Protein AF-A0A2E9XDV4-F1 (afdb_monomer)

Radius of gyration: 20.97 Å; Cα contacts (8 Å, |Δi|>4): 24; chains: 1; bounding box: 51×29×54 Å

Solvent-accessible surface area (backbone atoms only — not comparable to full-atom values): 5148 Å² total; per-residue (Å²): 132,56,69,69,61,55,52,54,50,51,50,64,63,45,48,61,53,53,52,44,51,52,52,52,51,49,60,69,70,50,58,69,68,60,32,61,74,69,75,46,63,63,67,58,56,50,48,51,51,52,49,53,53,52,54,49,53,52,52,49,51,52,50,51,50,40,51,67,46,60,50,44,52,53,59,37,49,76,69,72,57,60,86,77,80,81,67,136

Structure (mmCIF, N/CA/C/O backbone):
data_AF-A0A2E9XDV4-F1
#
_entry.id   AF-A0A2E9XDV4-F1
#
loop_
_atom_site.group_PDB
_atom_site.id
_atom_site.type_symbol
_atom_site.label_atom_id
_atom_site.label_alt_id
_atom_site.label_comp_id
_atom_site.label_asym_id
_atom_site.label_entity_id
_atom_site.label_seq_id
_atom_site.pdbx_PDB_ins_code
_atom_site.Cartn_x
_atom_site.Cartn_y
_atom_site.Cartn_z
_atom_site.occupancy
_atom_site.B_iso_or_equiv
_atom_site.auth_seq_id
_atom_site.auth_comp_id
_atom_site.auth_asym_id
_atom_site.auth_atom_id
_atom_site.pdbx_PDB_model_num
ATOM 1 N N . MET A 1 1 ? 7.848 6.721 -21.385 1.00 58.53 1 MET A N 1
ATOM 2 C CA . MET A 1 1 ? 6.792 6.703 -20.351 1.00 58.53 1 MET A CA 1
ATOM 3 C C . MET A 1 1 ? 6.323 8.134 -20.253 1.00 58.53 1 MET A C 1
ATOM 5 O O . MET A 1 1 ? 7.107 8.971 -19.829 1.00 58.53 1 MET A O 1
ATOM 9 N N . ASN A 1 2 ? 5.138 8.443 -20.774 1.00 77.19 2 ASN A N 1
ATOM 10 C CA . ASN A 1 2 ? 4.632 9.815 -20.745 1.00 77.19 2 ASN A CA 1
ATOM 11 C C . ASN A 1 2 ? 4.305 10.171 -19.291 1.00 77.19 2 ASN A C 1
ATOM 13 O O . ASN A 1 2 ? 3.818 9.308 -18.560 1.00 77.19 2 ASN A O 1
ATOM 17 N N . VAL A 1 3 ? 4.562 11.407 -18.862 1.00 78.50 3 VAL A N 1
ATOM 18 C CA . VAL A 1 3 ? 4.356 11.846 -17.465 1.00 78.50 3 VAL A CA 1
ATOM 19 C C . VAL A 1 3 ? 2.936 11.518 -16.981 1.00 78.50 3 VAL A C 1
ATOM 21 O O . VAL A 1 3 ? 2.768 10.989 -15.890 1.00 78.50 3 VAL A O 1
ATOM 24 N N . LEU A 1 4 ? 1.938 11.672 -17.857 1.00 81.06 4 LEU A N 1
ATOM 25 C CA . LEU A 1 4 ? 0.547 11.242 -17.652 1.00 81.06 4 LEU A CA 1
ATOM 26 C C . LEU A 1 4 ? 0.398 9.777 -17.207 1.00 81.06 4 LEU A C 1
ATOM 28 O O . LEU A 1 4 ? -0.330 9.493 -16.262 1.00 81.06 4 LEU A O 1
ATOM 32 N N . SER A 1 5 ? 1.115 8.848 -17.847 1.00 74.19 5 SER A N 1
ATOM 33 C CA . SER A 1 5 ? 1.069 7.421 -17.489 1.00 74.19 5 SER A CA 1
ATOM 34 C C . SER A 1 5 ? 1.709 7.138 -16.128 1.00 74.19 5 SER A C 1
ATOM 36 O O . SER A 1 5 ? 1.228 6.281 -15.393 1.00 74.19 5 SER A O 1
ATOM 38 N N . ALA A 1 6 ? 2.757 7.884 -15.764 1.00 76.81 6 ALA A N 1
ATOM 39 C CA . ALA A 1 6 ? 3.383 7.760 -14.451 1.00 76.81 6 ALA A CA 1
ATOM 40 C C . ALA A 1 6 ? 2.472 8.319 -13.348 1.00 76.81 6 ALA A C 1
ATOM 42 O O . ALA A 1 6 ? 2.314 7.686 -12.310 1.00 76.81 6 ALA A O 1
ATOM 43 N N . VAL A 1 7 ? 1.825 9.462 -13.592 1.00 8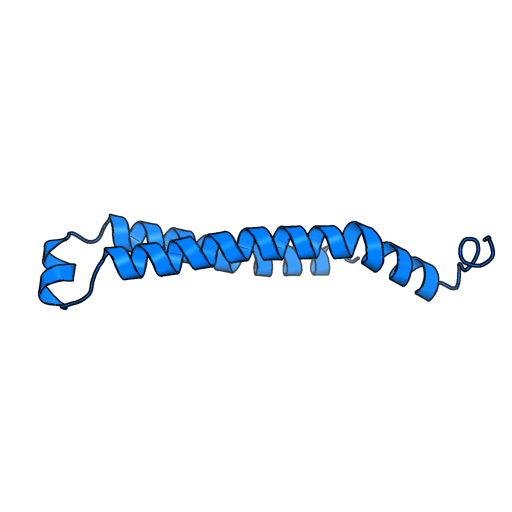4.56 7 VAL A N 1
ATOM 44 C CA . VAL A 1 7 ? 0.864 10.062 -12.656 1.00 84.56 7 VAL A CA 1
ATOM 45 C C . VAL A 1 7 ? -0.338 9.140 -12.442 1.00 84.56 7 VAL A C 1
ATOM 47 O O . VAL A 1 7 ? -0.688 8.865 -11.299 1.00 84.56 7 VAL A O 1
ATOM 50 N N . ALA A 1 8 ? -0.925 8.598 -13.514 1.00 84.81 8 ALA A N 1
ATOM 51 C CA . ALA A 1 8 ? -2.043 7.660 -13.412 1.00 84.81 8 ALA A CA 1
ATOM 52 C C . ALA A 1 8 ? -1.673 6.407 -12.600 1.00 84.81 8 ALA A C 1
ATOM 54 O O . ALA A 1 8 ? -2.440 5.980 -11.741 1.00 84.81 8 ALA A O 1
ATOM 55 N N . PHE A 1 9 ? -0.473 5.861 -12.815 1.00 80.00 9 PHE A N 1
ATOM 56 C CA . PHE A 1 9 ? 0.031 4.730 -12.041 1.00 80.00 9 PHE A CA 1
ATOM 57 C C . PHE A 1 9 ? 0.135 5.060 -10.546 1.00 80.00 9 PHE A C 1
ATOM 59 O O . PHE A 1 9 ? -0.381 4.314 -9.718 1.00 80.00 9 PHE A O 1
ATOM 66 N N . TRP A 1 10 ? 0.729 6.203 -10.190 1.00 80.00 10 TRP A N 1
ATOM 67 C CA . TRP A 1 10 ? 0.850 6.609 -8.788 1.00 80.00 10 TRP A CA 1
ATOM 68 C C . TRP A 1 10 ? -0.499 6.874 -8.123 1.00 80.00 10 TRP A C 1
ATOM 70 O O . TRP A 1 10 ? -0.668 6.508 -6.966 1.00 80.00 10 TRP A O 1
ATOM 80 N N . ILE A 1 11 ? -1.476 7.436 -8.838 1.00 86.06 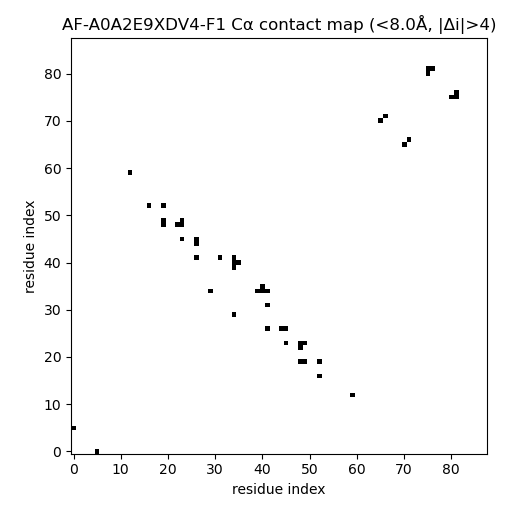11 ILE A N 1
ATOM 81 C CA . ILE A 1 11 ? -2.839 7.611 -8.311 1.00 86.06 11 ILE A CA 1
ATOM 82 C C . ILE A 1 11 ? -3.460 6.252 -7.970 1.00 86.06 11 ILE A C 1
ATOM 84 O O . ILE A 1 11 ? -4.007 6.086 -6.881 1.00 86.06 11 ILE A O 1
ATOM 88 N N . VAL A 1 12 ? -3.340 5.269 -8.866 1.00 84.00 12 VAL A N 1
ATOM 89 C CA . VAL A 1 12 ? -3.878 3.917 -8.647 1.00 84.00 12 VAL A CA 1
ATOM 90 C C . VAL A 1 12 ? -3.175 3.208 -7.491 1.00 84.00 12 VAL A C 1
ATOM 92 O O . VAL A 1 12 ? -3.834 2.508 -6.731 1.00 84.00 12 VAL A O 1
ATOM 95 N N . VAL A 1 13 ? -1.868 3.414 -7.321 1.00 80.38 13 VAL A N 1
ATOM 96 C CA . VAL A 1 13 ? -1.095 2.830 -6.213 1.00 80.38 13 VAL A CA 1
ATOM 97 C C . VAL A 1 13 ? -1.423 3.503 -4.874 1.00 80.38 13 VAL A C 1
ATOM 99 O O . VAL A 1 13 ? -1.553 2.829 -3.855 1.00 80.38 13 VAL A O 1
ATOM 102 N N . LEU A 1 14 ? -1.580 4.828 -4.852 1.00 83.06 14 LEU A N 1
ATOM 103 C CA . LEU A 1 14 ? -1.815 5.590 -3.621 1.00 83.06 14 LEU A CA 1
ATOM 104 C C . LEU A 1 14 ? -3.275 5.551 -3.156 1.00 83.06 14 LEU A C 1
ATOM 106 O O . LEU A 1 14 ? -3.536 5.638 -1.957 1.00 83.06 14 LEU A O 1
ATOM 110 N N . SER A 1 15 ? -4.231 5.410 -4.076 1.00 85.50 15 SER A N 1
ATOM 111 C CA . SER A 1 15 ? -5.663 5.392 -3.762 1.00 85.50 15 SER A CA 1
ATOM 112 C C . SER A 1 15 ? -6.048 4.335 -2.710 1.00 85.50 15 SER A C 1
ATOM 114 O O . SER A 1 15 ? -6.586 4.716 -1.668 1.00 85.50 15 SER A O 1
ATOM 116 N N . PRO A 1 16 ? -5.735 3.038 -2.882 1.00 80.12 16 PRO A N 1
ATOM 117 C CA . PRO A 1 16 ? -6.073 2.021 -1.887 1.00 80.12 16 PRO A CA 1
ATOM 118 C C . PRO A 1 16 ? -5.321 2.208 -0.566 1.00 80.12 16 PRO A C 1
ATOM 120 O O . PRO A 1 16 ? -5.849 1.846 0.482 1.00 80.12 16 PRO A O 1
ATOM 123 N N . PHE A 1 17 ? -4.135 2.826 -0.577 1.00 81.81 17 PHE A N 1
ATOM 124 C CA . PHE A 1 17 ? -3.432 3.183 0.656 1.00 81.81 17 PHE A CA 1
ATOM 125 C C . PHE A 1 17 ? -4.194 4.254 1.451 1.00 81.81 17 PHE A C 1
ATOM 127 O O . PHE A 1 17 ? -4.390 4.109 2.657 1.00 81.81 17 PHE A O 1
ATOM 134 N N . ALA A 1 18 ? -4.696 5.291 0.772 1.00 85.12 18 ALA A N 1
ATOM 135 C CA . ALA A 1 18 ? -5.518 6.327 1.393 1.00 85.12 18 ALA A CA 1
ATOM 136 C C . ALA A 1 18 ? -6.837 5.762 1.949 1.00 85.12 18 ALA A C 1
ATOM 138 O O . ALA A 1 18 ? -7.223 6.100 3.069 1.00 85.12 18 ALA A O 1
ATOM 139 N N . PHE A 1 19 ? -7.494 4.859 1.211 1.00 86.94 19 PHE A N 1
ATOM 140 C CA . PHE A 1 19 ? -8.710 4.186 1.680 1.00 86.94 19 PHE A CA 1
ATOM 141 C C . PHE A 1 19 ? -8.453 3.287 2.894 1.00 86.94 19 PHE A C 1
ATOM 143 O O . PHE A 1 19 ? -9.223 3.340 3.852 1.00 86.94 19 PHE A O 1
ATOM 150 N N . ASN A 1 20 ? -7.362 2.514 2.902 1.00 86.06 20 ASN A N 1
ATOM 151 C CA . ASN A 1 20 ? -6.991 1.699 4.061 1.00 86.06 20 ASN A CA 1
ATOM 152 C C . ASN A 1 20 ? -6.708 2.559 5.296 1.00 86.06 20 ASN A C 1
ATOM 154 O O . ASN A 1 20 ? -7.179 2.235 6.384 1.00 86.06 20 ASN A O 1
ATOM 158 N N . LEU A 1 21 ? -5.992 3.677 5.137 1.00 84.50 21 LEU A N 1
ATOM 159 C CA . LEU A 1 21 ? -5.722 4.595 6.243 1.00 84.50 21 LEU A CA 1
ATOM 160 C C . LEU A 1 21 ? -7.013 5.217 6.789 1.00 84.50 21 LEU A C 1
ATOM 162 O O . LEU A 1 21 ? -7.201 5.271 8.003 1.00 84.50 21 LEU A O 1
ATOM 166 N N . ALA A 1 22 ? -7.915 5.652 5.905 1.00 87.06 22 ALA A N 1
ATOM 167 C CA . ALA A 1 22 ? -9.213 6.189 6.297 1.00 87.06 22 ALA A CA 1
ATOM 168 C C . ALA A 1 22 ? -10.046 5.147 7.061 1.00 87.06 22 ALA A C 1
ATOM 170 O O . ALA A 1 22 ? -10.564 5.453 8.131 1.00 87.06 22 ALA A O 1
ATOM 171 N N . ALA A 1 23 ? -10.106 3.906 6.568 1.00 85.50 23 ALA A N 1
ATOM 172 C CA . ALA A 1 23 ? -10.816 2.813 7.229 1.00 85.50 23 ALA A CA 1
ATOM 173 C C . ALA A 1 23 ? -10.192 2.450 8.588 1.00 85.50 23 ALA A C 1
ATOM 175 O O . ALA A 1 23 ? -10.899 2.212 9.564 1.00 85.50 23 ALA A O 1
ATOM 176 N N . PHE A 1 24 ? -8.863 2.463 8.697 1.00 84.38 24 PHE A N 1
ATOM 177 C CA . PHE A 1 24 ? -8.175 2.216 9.963 1.00 84.38 24 PHE A CA 1
ATOM 178 C C . PHE A 1 24 ? -8.458 3.323 10.993 1.00 84.38 24 PHE A C 1
ATOM 180 O O . PHE A 1 24 ? -8.726 3.054 12.169 1.00 84.38 24 PHE A O 1
ATOM 187 N N . LEU A 1 25 ? -8.457 4.583 10.552 1.00 85.00 25 LEU A N 1
ATOM 188 C CA . LEU A 1 25 ? -8.833 5.726 11.383 1.00 85.00 25 LEU A CA 1
ATOM 189 C C . LEU A 1 25 ? -10.300 5.654 11.819 1.00 85.00 25 LEU A C 1
ATOM 191 O O . LEU A 1 25 ? -10.611 5.957 12.968 1.00 85.00 25 LEU A O 1
ATOM 195 N N . ASP A 1 26 ? -11.192 5.207 10.942 1.00 86.44 26 ASP A N 1
ATOM 196 C CA . ASP A 1 26 ? -12.604 5.019 11.266 1.00 86.44 26 ASP A CA 1
ATOM 197 C C . ASP A 1 26 ? -12.798 3.958 12.365 1.00 86.44 26 ASP A C 1
ATOM 199 O O . ASP A 1 26 ? -13.456 4.196 13.382 1.00 86.44 26 ASP A O 1
ATOM 203 N N . ILE A 1 27 ? -12.104 2.822 12.262 1.00 82.94 27 ILE A N 1
ATOM 204 C CA . ILE A 1 27 ? -12.177 1.741 13.259 1.00 82.94 27 ILE A CA 1
ATOM 205 C C . ILE A 1 27 ? -11.551 2.143 14.601 1.00 82.94 27 ILE A C 1
ATOM 207 O O . ILE A 1 27 ? -12.008 1.715 15.670 1.00 82.94 27 ILE A O 1
ATOM 211 N N . THR A 1 28 ? -10.497 2.961 14.581 1.00 81.56 28 THR A N 1
ATOM 212 C CA . THR A 1 28 ? -9.871 3.474 15.811 1.00 81.56 28 THR A CA 1
ATOM 213 C C . THR A 1 28 ? -10.739 4.521 16.503 1.00 81.56 28 THR A C 1
ATOM 215 O O . THR A 1 28 ? -10.835 4.488 17.730 1.00 81.56 28 THR A O 1
ATOM 218 N N . ARG A 1 29 ? -11.420 5.383 15.738 1.00 85.44 29 ARG A N 1
ATOM 219 C CA . ARG A 1 29 ? -12.364 6.389 16.251 1.00 85.44 29 ARG A CA 1
ATOM 220 C C . ARG A 1 29 ? -13.671 5.790 16.756 1.00 85.44 29 ARG A C 1
ATOM 222 O O 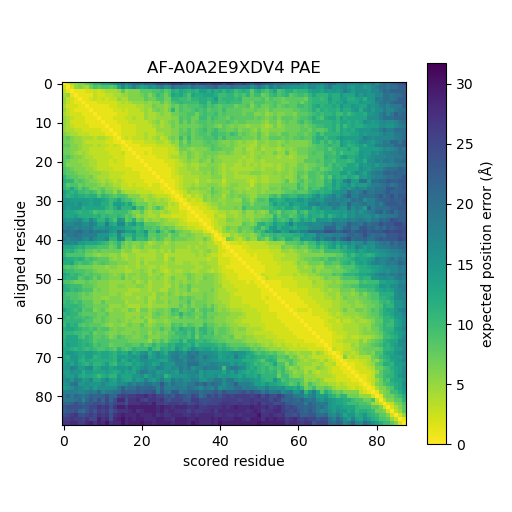. ARG A 1 29 ? -14.272 6.349 17.669 1.00 85.44 29 ARG A O 1
ATOM 229 N N . THR A 1 30 ? -14.105 4.666 16.195 1.00 83.44 30 THR A N 1
ATOM 230 C CA . THR A 1 30 ? -15.368 4.036 16.587 1.00 83.44 30 THR A CA 1
ATOM 231 C C . THR A 1 30 ? -15.231 3.348 17.958 1.00 83.44 30 THR A C 1
ATOM 233 O O . THR A 1 30 ? -14.413 2.429 18.101 1.00 83.44 30 THR A O 1
ATOM 236 N N . PRO A 1 31 ? -16.009 3.757 18.979 1.00 80.62 31 PRO A N 1
ATOM 237 C CA . PRO A 1 31 ? -15.879 3.231 20.335 1.00 80.62 31 PRO A CA 1
ATOM 238 C C . PRO A 1 31 ? -16.333 1.767 20.444 1.00 80.62 31 PRO A C 1
ATOM 240 O O . PRO A 1 31 ? -17.214 1.306 19.720 1.00 80.62 31 PRO A O 1
ATOM 243 N N . SER A 1 32 ? -15.732 1.017 21.374 1.00 78.75 32 SER A N 1
ATOM 244 C CA . SER A 1 32 ? -15.886 -0.445 21.501 1.00 78.75 32 SER A CA 1
ATOM 245 C C . SER A 1 32 ? -17.321 -0.919 21.753 1.00 78.75 32 SER A C 1
ATOM 247 O O . SER A 1 32 ? -17.682 -2.008 21.313 1.00 78.75 32 SER A O 1
ATOM 249 N N . TRP A 1 33 ? -18.152 -0.107 22.410 1.00 80.94 33 TRP A N 1
ATOM 250 C CA . TRP A 1 33 ? -19.553 -0.442 22.676 1.00 80.94 33 TRP A CA 1
ATOM 251 C C . TRP A 1 33 ? -20.397 -0.515 21.392 1.00 80.94 33 TRP A C 1
ATOM 253 O O . TRP A 1 33 ? -21.306 -1.336 21.311 1.00 80.94 33 TRP A O 1
ATOM 263 N N . VAL A 1 34 ? -20.059 0.268 20.358 1.00 85.00 34 VAL A N 1
ATOM 264 C CA . VAL A 1 34 ? -20.738 0.220 19.050 1.00 85.00 34 VAL A CA 1
ATOM 265 C C . VAL A 1 34 ? -20.482 -1.124 18.375 1.00 85.00 34 VAL A C 1
ATOM 267 O O . VAL A 1 34 ? -21.416 -1.758 17.888 1.00 85.00 34 VAL A O 1
ATOM 270 N N . TRP A 1 35 ? -19.232 -1.593 18.420 1.00 82.69 35 TRP A N 1
ATOM 271 C CA . TRP A 1 35 ? -18.827 -2.894 17.883 1.00 82.69 35 TRP A CA 1
ATOM 272 C C . TRP A 1 35 ? -19.510 -4.058 18.609 1.00 82.69 35 TRP A C 1
ATOM 274 O O . TRP A 1 35 ? -19.987 -4.993 17.965 1.00 82.69 35 TRP A O 1
ATOM 284 N N . ALA A 1 36 ? -19.624 -3.968 19.939 1.00 79.25 36 ALA A N 1
ATOM 285 C CA . ALA A 1 36 ? -20.323 -4.964 20.748 1.00 79.25 36 ALA A CA 1
ATOM 286 C C . ALA A 1 36 ? -21.822 -5.047 20.402 1.00 79.25 36 ALA A C 1
ATOM 288 O O . ALA A 1 36 ? -22.353 -6.146 20.265 1.00 79.25 36 ALA A O 1
ATOM 289 N N . LEU A 1 37 ? -22.489 -3.907 20.181 1.00 83.38 37 LEU A N 1
ATOM 290 C CA . LEU A 1 37 ? -23.903 -3.859 19.780 1.00 83.38 37 LEU A CA 1
ATOM 291 C C . LEU A 1 37 ? -24.161 -4.420 18.377 1.00 83.38 37 LEU A C 1
ATOM 293 O O . LEU A 1 37 ? -25.234 -4.958 18.123 1.00 83.38 37 LEU A O 1
ATOM 297 N N . THR A 1 38 ? -23.197 -4.307 17.460 1.00 82.50 38 THR A N 1
ATOM 298 C CA . THR A 1 38 ? -23.331 -4.865 16.102 1.00 82.50 38 THR A CA 1
ATOM 299 C C . THR A 1 38 ? -22.961 -6.347 16.018 1.00 82.50 38 THR A C 1
ATOM 301 O O . THR A 1 38 ? -23.052 -6.926 14.936 1.00 82.50 38 THR A O 1
ATOM 304 N N . GLY A 1 39 ? -22.515 -6.961 17.123 1.00 77.44 39 GLY A N 1
ATOM 305 C CA . GLY A 1 39 ? -22.034 -8.344 17.143 1.00 77.44 39 GLY A CA 1
ATOM 306 C C . GLY A 1 39 ? -20.808 -8.575 16.252 1.00 77.44 39 GLY A C 1
ATOM 307 O O . GLY A 1 39 ? -20.564 -9.700 15.823 1.00 77.44 39 GLY A O 1
ATOM 308 N N . ARG A 1 40 ? -20.057 -7.515 15.917 1.00 77.19 40 ARG A N 1
ATOM 309 C CA . ARG A 1 40 ? -18.889 -7.584 15.029 1.00 77.19 40 ARG A CA 1
ATOM 310 C C . ARG A 1 40 ? -17.606 -7.421 15.826 1.00 77.19 40 ARG A C 1
ATOM 312 O O . ARG A 1 40 ? -17.441 -6.467 16.582 1.00 77.19 40 ARG A O 1
ATOM 319 N N . GLU A 1 41 ? -16.650 -8.313 15.592 1.00 80.69 41 GLU A N 1
ATOM 320 C CA . GLU A 1 41 ? -15.338 -8.223 16.223 1.00 80.69 41 GLU A CA 1
ATOM 321 C C . GLU A 1 41 ? -14.494 -7.112 15.589 1.00 80.69 41 GLU A C 1
ATOM 323 O O . GLU A 1 41 ? -14.009 -7.227 14.462 1.00 80.69 41 GLU A O 1
ATOM 328 N N . ARG A 1 42 ? -14.268 -6.036 16.350 1.00 79.44 42 ARG A N 1
ATOM 329 C CA . ARG A 1 42 ? -13.378 -4.924 15.974 1.00 79.44 42 ARG A CA 1
ATOM 330 C C . ARG A 1 42 ? -11.983 -5.407 15.564 1.00 79.44 42 ARG A C 1
ATOM 332 O O . ARG A 1 42 ? -11.401 -4.883 14.619 1.00 79.44 42 ARG A O 1
ATOM 339 N N . VAL A 1 43 ? -11.462 -6.414 16.269 1.00 79.75 43 VAL A N 1
ATOM 340 C CA . VAL A 1 43 ? -10.129 -6.994 16.031 1.00 79.75 43 VAL A CA 1
ATOM 341 C C . VAL A 1 43 ? -10.053 -7.666 14.661 1.00 79.75 43 VAL A C 1
ATOM 343 O O . VAL A 1 43 ? -9.052 -7.506 13.968 1.00 79.75 43 V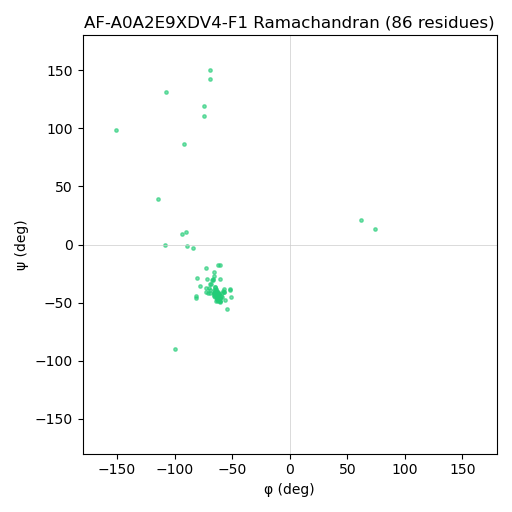AL A O 1
ATOM 346 N N . LEU A 1 44 ? -11.120 -8.348 14.239 1.00 86.06 44 LEU A N 1
ATOM 347 C CA . LEU A 1 44 ? -11.196 -9.010 12.937 1.00 86.06 44 LEU A CA 1
ATOM 348 C C . LEU A 1 44 ? -11.180 -7.981 11.796 1.00 86.06 44 LEU A C 1
ATOM 350 O O . LEU A 1 44 ? -10.458 -8.140 10.818 1.00 86.06 44 LEU A O 1
ATOM 354 N N . TRP A 1 45 ? -11.895 -6.864 11.941 1.00 84.88 45 TRP A N 1
ATOM 355 C CA . TRP A 1 45 ? -11.851 -5.787 10.944 1.00 84.88 45 TRP A CA 1
ATOM 356 C C . TRP A 1 45 ? -10.502 -5.060 10.910 1.00 84.88 45 TRP A C 1
ATOM 358 O O . TRP A 1 45 ? -9.991 -4.769 9.827 1.00 84.88 45 TRP A O 1
ATOM 368 N N . MET A 1 46 ? -9.879 -4.825 12.071 1.00 82.75 46 MET A N 1
ATOM 369 C CA . MET A 1 46 ? -8.518 -4.281 12.136 1.00 82.75 46 MET A CA 1
ATOM 370 C C . MET A 1 46 ? -7.496 -5.204 11.463 1.00 82.75 46 MET A C 1
ATOM 372 O O . MET A 1 46 ? -6.633 -4.717 10.734 1.00 82.75 46 MET A O 1
ATOM 376 N N . SER A 1 47 ? -7.587 -6.520 11.678 1.00 85.56 47 SER A N 1
ATOM 377 C CA . SER A 1 47 ? -6.649 -7.483 11.096 1.00 85.56 47 SER A CA 1
ATOM 378 C C . SER A 1 47 ? -6.833 -7.629 9.588 1.00 85.56 47 SER A C 1
ATOM 380 O O . SER A 1 47 ? -5.840 -7.690 8.869 1.00 85.56 47 SER A O 1
ATOM 382 N N . VAL A 1 48 ? -8.070 -7.594 9.083 1.00 88.06 48 VAL A N 1
ATOM 383 C CA . VAL A 1 48 ? -8.350 -7.614 7.639 1.00 88.06 48 VAL A CA 1
ATOM 384 C C . VAL A 1 48 ? -7.787 -6.369 6.949 1.00 88.06 48 VAL A C 1
ATOM 386 O O . VAL A 1 48 ? -7.079 -6.493 5.948 1.00 88.06 48 VAL A O 1
ATOM 389 N N . ILE A 1 49 ? -8.035 -5.170 7.482 1.00 86.06 49 ILE A N 1
ATOM 390 C CA . ILE A 1 49 ? -7.536 -3.916 6.886 1.00 86.06 49 ILE A CA 1
ATOM 391 C C . ILE A 1 49 ? -6.012 -3.803 7.015 1.00 86.06 49 ILE A C 1
ATOM 393 O O . ILE A 1 49 ? -5.327 -3.452 6.049 1.00 86.06 49 ILE A O 1
ATOM 397 N N . GLY A 1 50 ? -5.456 -4.171 8.171 1.00 83.25 50 GLY A N 1
ATOM 398 C CA . GLY A 1 50 ? -4.009 -4.228 8.376 1.00 83.25 50 GLY A CA 1
ATOM 399 C C . GLY A 1 50 ? -3.325 -5.244 7.455 1.00 83.25 50 GLY A C 1
ATOM 400 O O . GLY A 1 50 ? -2.343 -4.917 6.790 1.00 83.25 50 GLY A O 1
ATOM 401 N N . GLY A 1 51 ? -3.881 -6.452 7.345 1.00 86.06 51 GLY A N 1
ATOM 402 C CA . GLY A 1 51 ? -3.369 -7.516 6.480 1.00 86.06 51 GLY A CA 1
ATOM 403 C C . GLY A 1 51 ? -3.422 -7.147 4.999 1.00 86.06 51 GLY A C 1
ATOM 404 O O . GLY A 1 51 ? -2.441 -7.330 4.279 1.00 86.06 51 GLY A O 1
ATOM 405 N N . THR A 1 52 ? -4.524 -6.538 4.554 1.00 85.62 52 THR A N 1
ATOM 406 C CA . THR A 1 52 ? -4.665 -6.046 3.174 1.00 85.62 52 THR A CA 1
ATOM 407 C C . THR A 1 52 ? -3.635 -4.958 2.868 1.00 85.62 52 THR A C 1
ATOM 409 O O . THR A 1 52 ? -3.019 -4.970 1.804 1.00 85.62 52 THR A O 1
ATOM 412 N N . SE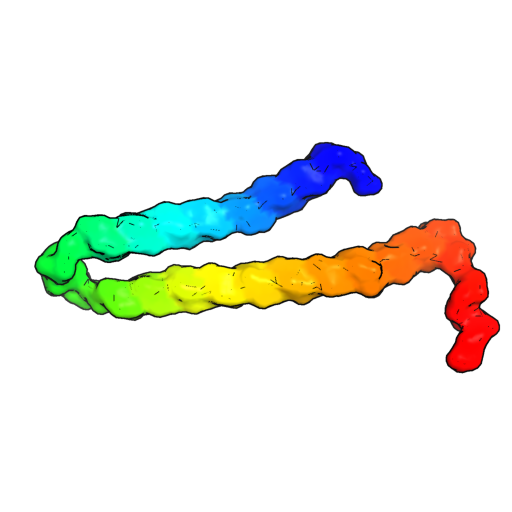R A 1 53 ? -3.386 -4.051 3.817 1.00 84.56 53 SER A N 1
ATOM 413 C CA . SER A 1 53 ? -2.358 -3.011 3.680 1.00 84.56 53 SER A CA 1
ATOM 414 C C . SER A 1 53 ? -0.958 -3.610 3.519 1.00 84.56 53 SER A C 1
ATOM 416 O O . SER A 1 53 ? -0.195 -3.180 2.655 1.00 84.56 53 SER A O 1
ATOM 418 N N . PHE A 1 54 ? -0.628 -4.640 4.302 1.00 83.50 54 PHE A N 1
ATOM 419 C CA . PHE A 1 54 ? 0.666 -5.320 4.229 1.00 83.50 54 PHE A CA 1
ATOM 420 C C . PHE A 1 54 ? 0.877 -6.043 2.890 1.00 83.50 54 PHE A C 1
ATOM 422 O O . PHE A 1 54 ? 1.919 -5.884 2.251 1.00 83.50 54 PHE A O 1
ATOM 429 N N . LEU A 1 55 ? -0.142 -6.768 2.416 1.00 86.69 55 LEU A N 1
ATOM 430 C CA . LEU A 1 55 ? -0.145 -7.394 1.089 1.00 86.69 55 LEU A CA 1
ATOM 431 C C . LEU A 1 55 ? 0.081 -6.365 -0.025 1.00 86.69 55 LEU A C 1
ATOM 433 O O . LEU A 1 55 ? 0.816 -6.632 -0.976 1.00 86.69 55 LEU A O 1
ATOM 437 N N . TYR A 1 56 ? -0.499 -5.171 0.113 1.00 84.44 56 TYR A N 1
ATOM 438 C CA . TYR A 1 56 ? -0.349 -4.096 -0.864 1.00 84.44 56 TYR A CA 1
ATOM 439 C C . TYR A 1 56 ? 1.093 -3.569 -0.952 1.00 84.44 56 TYR A C 1
ATOM 441 O O . TYR A 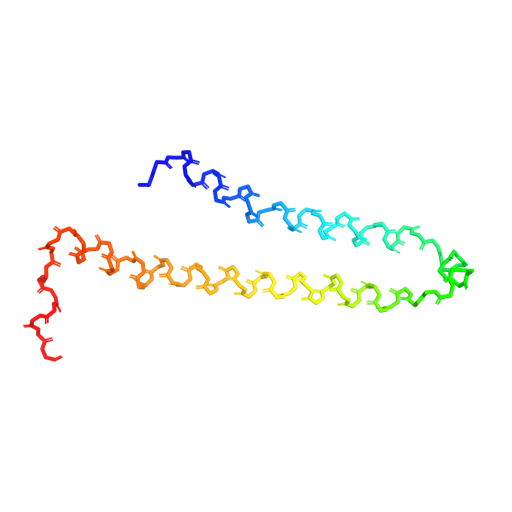1 56 ? 1.598 -3.311 -2.049 1.00 84.44 56 TYR A O 1
ATOM 449 N N . ILE A 1 57 ? 1.784 -3.456 0.187 1.00 84.25 57 ILE A N 1
ATOM 450 C CA . ILE A 1 57 ? 3.202 -3.065 0.242 1.00 84.25 57 ILE A CA 1
ATOM 451 C C . ILE A 1 57 ? 4.065 -4.108 -0.474 1.00 84.25 57 ILE A C 1
ATOM 453 O O . ILE A 1 57 ? 4.883 -3.751 -1.323 1.00 84.25 57 ILE A O 1
ATOM 457 N N . ILE A 1 58 ? 3.850 -5.394 -0.183 1.00 87.69 58 ILE A N 1
ATOM 458 C CA . ILE A 1 58 ? 4.581 -6.488 -0.836 1.00 87.69 58 ILE A CA 1
ATOM 459 C C . ILE A 1 58 ? 4.323 -6.479 -2.345 1.00 87.69 58 ILE A C 1
ATOM 461 O O . ILE A 1 58 ? 5.271 -6.504 -3.128 1.00 87.69 58 ILE A O 1
ATOM 465 N N . GLY A 1 59 ? 3.059 -6.382 -2.767 1.00 85.38 59 GLY A N 1
ATOM 466 C CA . GLY A 1 59 ? 2.696 -6.319 -4.184 1.00 85.38 59 GLY A CA 1
ATOM 467 C C . GLY A 1 59 ? 3.354 -5.140 -4.905 1.00 85.38 59 GLY A C 1
ATOM 468 O O . GLY A 1 59 ? 3.865 -5.296 -6.014 1.00 85.38 59 GLY A O 1
ATOM 469 N N . SER A 1 60 ? 3.427 -3.981 -4.245 1.00 82.88 60 SER A N 1
ATOM 470 C CA . SER A 1 60 ? 4.096 -2.790 -4.780 1.00 82.88 60 SER A CA 1
ATOM 471 C C . SER A 1 60 ? 5.606 -2.994 -4.935 1.00 82.88 6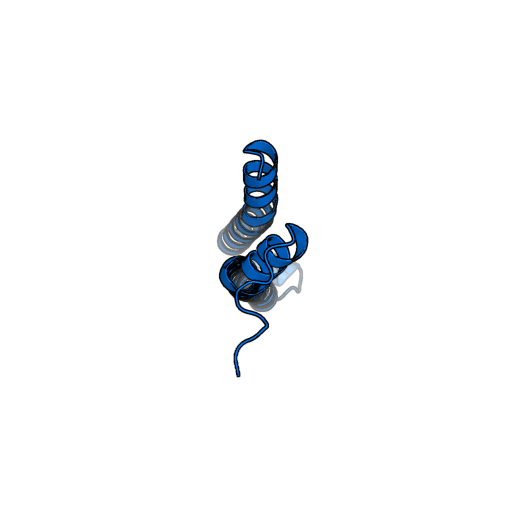0 SER A C 1
ATOM 473 O O . SER A 1 60 ? 6.172 -2.614 -5.960 1.00 82.88 60 SER A O 1
ATOM 475 N N . LEU A 1 61 ? 6.267 -3.636 -3.965 1.00 85.75 61 LEU A N 1
ATOM 476 C CA . LEU A 1 61 ? 7.694 -3.972 -4.052 1.00 85.75 61 LEU A CA 1
ATOM 477 C C . LEU A 1 61 ? 7.982 -4.949 -5.194 1.00 85.75 61 LEU 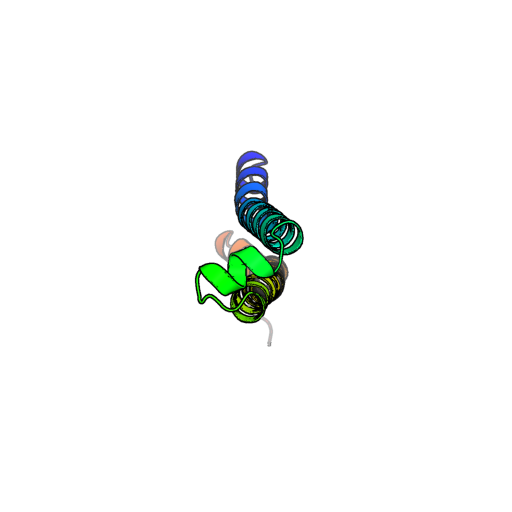A C 1
ATOM 479 O O . LEU A 1 61 ? 8.909 -4.721 -5.971 1.00 85.75 61 LEU A O 1
ATOM 483 N N . VAL A 1 62 ? 7.166 -5.995 -5.335 1.00 86.94 62 VAL A N 1
ATOM 484 C CA . VAL A 1 62 ? 7.291 -6.975 -6.424 1.00 86.94 62 VAL A CA 1
ATOM 485 C C . VAL A 1 62 ? 7.085 -6.304 -7.783 1.00 86.94 62 VAL A C 1
ATOM 487 O O . VAL A 1 62 ? 7.865 -6.536 -8.706 1.00 86.94 62 VAL A O 1
ATOM 490 N N . ALA A 1 63 ? 6.093 -5.419 -7.908 1.00 83.00 63 ALA A N 1
ATOM 491 C CA . ALA A 1 63 ? 5.866 -4.657 -9.132 1.00 83.00 63 ALA A CA 1
ATOM 492 C C . ALA A 1 63 ? 7.051 -3.734 -9.463 1.00 83.00 63 ALA A C 1
ATOM 494 O O . ALA A 1 63 ? 7.510 -3.706 -10.606 1.00 83.00 63 ALA A O 1
ATOM 495 N N . CYS A 1 64 ? 7.589 -3.014 -8.473 1.00 82.25 64 CYS A N 1
ATOM 496 C CA . CYS A 1 64 ? 8.793 -2.196 -8.638 1.00 82.25 64 CYS A CA 1
ATOM 497 C C . CYS A 1 64 ? 9.993 -3.035 -9.088 1.00 82.25 64 CYS A C 1
ATOM 499 O O . CYS A 1 64 ? 10.693 -2.641 -10.022 1.00 82.25 64 CYS A O 1
ATOM 501 N N . PHE A 1 65 ? 10.200 -4.199 -8.469 1.00 85.25 65 PHE A N 1
ATOM 502 C CA . PHE A 1 65 ? 11.261 -5.127 -8.845 1.00 85.25 65 PHE A CA 1
ATOM 503 C C . PHE A 1 65 ? 11.098 -5.594 -10.294 1.00 85.25 65 PHE A C 1
ATOM 505 O O . PHE A 1 65 ? 12.027 -5.450 -11.085 1.00 85.25 65 PHE A O 1
ATOM 512 N N . TYR A 1 66 ? 9.895 -6.033 -10.677 1.00 82.75 66 TYR A N 1
ATOM 513 C CA . TYR A 1 66 ? 9.578 -6.422 -12.050 1.00 82.75 66 TYR A CA 1
ATOM 514 C C . TYR A 1 66 ? 9.858 -5.293 -13.047 1.00 82.75 66 TYR A C 1
ATOM 516 O O . TYR A 1 66 ? 10.509 -5.508 -14.066 1.00 82.75 66 TYR A O 1
ATOM 524 N N . PHE A 1 67 ? 9.411 -4.067 -12.766 1.00 77.81 67 PHE A N 1
ATOM 525 C CA . PHE A 1 67 ? 9.654 -2.935 -13.660 1.00 77.81 67 PHE A CA 1
ATOM 526 C C . PHE A 1 67 ? 11.132 -2.547 -13.760 1.00 77.81 67 PHE A C 1
ATOM 528 O O . PHE A 1 67 ? 11.536 -2.022 -14.804 1.00 77.81 67 PHE A O 1
ATOM 535 N N . ALA A 1 68 ? 11.915 -2.778 -12.704 1.00 81.00 68 ALA A N 1
ATOM 536 C CA . ALA A 1 68 ? 13.342 -2.489 -12.657 1.00 81.00 68 ALA A CA 1
ATOM 537 C C . ALA A 1 68 ? 14.190 -3.534 -13.397 1.00 81.00 68 ALA A C 1
ATOM 539 O O . ALA A 1 68 ? 15.174 -3.147 -14.027 1.00 81.00 68 ALA A O 1
ATOM 540 N N . THR A 1 69 ? 13.810 -4.813 -13.355 1.00 84.06 69 THR A N 1
ATOM 541 C CA . THR A 1 69 ? 14.544 -5.921 -13.986 1.00 84.06 69 THR A CA 1
ATOM 542 C C . THR A 1 69 ? 13.907 -6.304 -15.325 1.00 84.06 69 THR A C 1
ATOM 544 O O . THR A 1 69 ? 14.202 -5.692 -16.357 1.00 84.06 69 THR A O 1
ATOM 547 N N . ALA A 1 70 ? 12.948 -7.230 -15.304 1.00 78.88 70 ALA A N 1
ATOM 548 C CA . ALA A 1 70 ? 12.304 -7.810 -16.478 1.00 78.88 70 ALA A CA 1
ATOM 549 C C . ALA A 1 70 ? 11.657 -6.747 -17.377 1.00 78.88 70 ALA A C 1
ATOM 551 O O . ALA A 1 70 ? 11.796 -6.764 -18.598 1.00 78.88 70 ALA A O 1
ATOM 552 N N . GLY A 1 71 ? 11.000 -5.749 -16.786 1.00 76.44 71 GLY A N 1
ATOM 553 C CA . GLY A 1 71 ? 10.363 -4.659 -17.513 1.00 76.44 71 GLY A CA 1
ATOM 554 C C . GLY A 1 71 ? 11.348 -3.748 -18.250 1.00 76.44 71 GLY A C 1
ATOM 555 O O . GLY A 1 71 ? 10.945 -3.079 -19.206 1.00 76.44 71 GLY A O 1
ATOM 556 N N . ARG A 1 72 ? 12.622 -3.680 -17.839 1.00 74.31 72 ARG A N 1
ATOM 557 C CA . ARG A 1 72 ? 13.668 -2.969 -18.593 1.00 74.31 72 ARG A CA 1
ATOM 558 C C . ARG A 1 72 ? 14.203 -3.828 -19.728 1.00 74.31 72 ARG A C 1
ATOM 560 O O . ARG A 1 72 ? 14.327 -3.316 -20.838 1.00 74.31 72 ARG A O 1
ATOM 567 N N . GLU A 1 73 ? 14.468 -5.100 -19.466 1.00 74.31 73 GLU A N 1
ATOM 568 C CA . GLU A 1 73 ? 14.973 -6.060 -20.454 1.00 74.31 73 GLU A CA 1
ATOM 569 C C . GLU A 1 73 ? 13.980 -6.269 -21.599 1.00 74.31 73 GLU A C 1
ATOM 571 O O . GLU A 1 73 ? 14.329 -6.058 -22.759 1.00 74.31 73 GLU A O 1
ATOM 576 N N . LEU A 1 74 ? 12.705 -6.513 -21.285 1.00 75.94 74 LEU A N 1
ATOM 577 C CA . LEU A 1 74 ? 11.621 -6.623 -22.268 1.00 75.94 74 LEU A CA 1
ATOM 578 C C . LEU A 1 74 ? 11.493 -5.358 -23.125 1.00 75.94 74 LEU A C 1
ATOM 580 O O . LEU A 1 74 ? 11.325 -5.434 -24.339 1.00 75.94 74 LEU A O 1
ATOM 584 N N . ARG A 1 75 ? 11.627 -4.168 -22.521 1.00 76.38 75 ARG A N 1
ATOM 585 C CA . ARG A 1 75 ? 11.582 -2.888 -23.253 1.00 76.38 75 ARG A CA 1
ATOM 586 C C . ARG A 1 75 ? 12.828 -2.614 -24.095 1.00 76.38 75 ARG A C 1
ATOM 588 O O . ARG A 1 75 ? 12.754 -1.766 -24.985 1.00 76.38 75 ARG A O 1
ATOM 595 N N . ARG A 1 76 ? 13.959 -3.262 -23.806 1.00 70.12 76 ARG A N 1
ATOM 596 C CA . ARG A 1 76 ? 15.179 -3.222 -24.628 1.00 70.12 76 ARG A CA 1
ATOM 597 C C . ARG A 1 76 ? 15.070 -4.202 -25.796 1.00 70.12 76 ARG A C 1
ATOM 599 O O . ARG A 1 76 ? 15.294 -3.788 -26.931 1.00 70.12 76 ARG A O 1
ATOM 606 N N . ALA A 1 77 ? 14.619 -5.428 -25.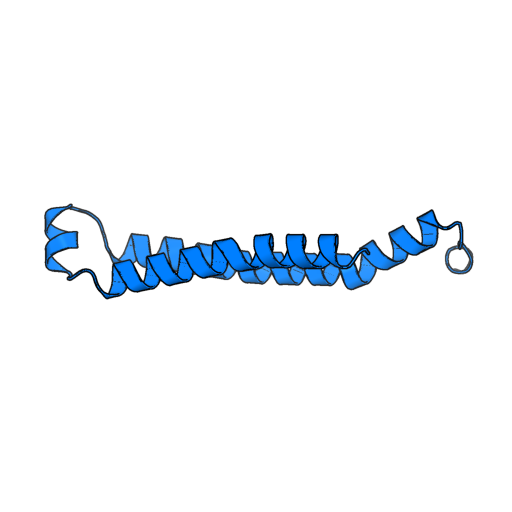531 1.00 73.19 77 ALA A N 1
ATOM 607 C CA . ALA A 1 77 ? 14.345 -6.442 -26.547 1.00 73.19 77 ALA A CA 1
ATOM 608 C C . ALA A 1 77 ? 13.284 -5.966 -27.555 1.00 73.19 77 ALA A C 1
ATOM 610 O O . ALA A 1 77 ? 13.497 -6.040 -28.761 1.00 73.19 77 ALA A O 1
ATOM 611 N N . ALA A 1 78 ? 12.196 -5.346 -27.083 1.00 75.50 78 ALA A N 1
ATOM 612 C CA . ALA A 1 78 ? 11.154 -4.775 -27.943 1.00 75.50 78 ALA A CA 1
ATOM 613 C C . ALA A 1 78 ? 11.645 -3.634 -28.861 1.00 75.50 78 ALA A C 1
ATOM 615 O O . ALA A 1 78 ? 10.975 -3.304 -29.834 1.00 75.50 78 ALA A O 1
ATOM 616 N N . ARG A 1 79 ? 12.804 -3.020 -28.574 1.00 78.88 79 ARG A N 1
ATOM 617 C CA . ARG A 1 79 ? 13.441 -2.008 -29.441 1.00 78.88 79 ARG A CA 1
ATOM 618 C C . ARG A 1 79 ? 14.474 -2.599 -30.406 1.00 78.88 79 ARG A C 1
ATOM 620 O O . ARG A 1 79 ? 15.202 -1.841 -31.037 1.00 78.88 79 ARG A O 1
ATOM 627 N N . GLY A 1 80 ? 14.562 -3.925 -30.505 1.00 66.88 80 GLY A N 1
ATOM 628 C CA . GLY A 1 80 ? 15.482 -4.618 -31.409 1.00 66.88 80 GLY A CA 1
ATOM 629 C C . GLY A 1 80 ? 16.947 -4.600 -30.965 1.00 66.88 80 GLY A C 1
ATOM 630 O O . GLY A 1 80 ? 17.826 -4.914 -31.762 1.00 66.88 80 GLY A O 1
ATOM 631 N N . ASN A 1 81 ? 17.240 -4.228 -29.713 1.00 63.44 81 ASN A N 1
ATOM 632 C CA . ASN A 1 81 ? 18.606 -4.231 -29.197 1.00 63.44 81 ASN A CA 1
ATOM 633 C C . ASN A 1 81 ? 18.907 -5.577 -28.519 1.00 63.44 81 ASN A C 1
ATOM 635 O O . ASN A 1 81 ? 18.719 -5.723 -27.313 1.00 63.44 81 ASN A O 1
ATOM 639 N N . PHE A 1 82 ? 19.347 -6.560 -29.310 1.00 63.69 82 PHE A N 1
ATOM 640 C CA . PHE A 1 82 ? 19.660 -7.926 -28.859 1.00 63.69 82 PHE A CA 1
ATOM 641 C C . PHE A 1 82 ? 21.118 -8.124 -28.410 1.00 63.69 82 PHE A C 1
ATOM 643 O O . PHE A 1 82 ? 21.551 -9.256 -28.231 1.00 63.69 82 PHE A O 1
ATOM 650 N N . ARG A 1 83 ? 21.893 -7.041 -28.250 1.00 59.91 83 ARG A N 1
ATOM 651 C CA . ARG A 1 83 ? 23.360 -7.096 -28.104 1.00 59.91 83 ARG A CA 1
ATOM 652 C C . ARG A 1 83 ? 23.885 -7.895 -26.899 1.00 59.91 83 ARG A C 1
ATOM 654 O O . ARG A 1 83 ? 25.036 -8.301 -26.963 1.00 59.91 83 ARG A O 1
ATOM 661 N N . ASP A 1 84 ? 23.054 -8.172 -25.891 1.00 57.75 84 ASP A N 1
ATOM 662 C CA . ASP A 1 84 ? 23.427 -8.959 -24.700 1.00 57.75 84 ASP A CA 1
ATOM 663 C C . ASP A 1 84 ? 22.794 -10.369 -24.652 1.00 57.75 84 ASP A C 1
ATOM 665 O O . ASP A 1 84 ? 23.045 -11.109 -23.711 1.00 57.75 84 ASP A O 1
ATOM 669 N N . PHE A 1 85 ? 21.978 -10.778 -25.636 1.00 57.19 85 PHE A N 1
ATOM 670 C CA . PHE A 1 85 ? 21.373 -12.127 -25.651 1.00 57.19 85 PHE A CA 1
ATOM 671 C C . PHE A 1 85 ? 22.240 -13.183 -26.365 1.00 57.19 85 PHE A C 1
ATOM 673 O O . PHE A 1 85 ? 21.849 -14.345 -26.430 1.00 57.19 85 PHE A O 1
ATOM 680 N N . THR A 1 86 ? 23.400 -12.791 -26.907 1.00 55.97 86 THR A N 1
ATOM 681 C CA . THR A 1 86 ? 24.298 -13.662 -27.694 1.00 55.97 86 THR A CA 1
ATOM 682 C C . THR A 1 86 ? 25.651 -13.891 -27.005 1.00 55.97 86 THR A C 1
ATOM 684 O O . THR A 1 86 ? 26.684 -13.902 -27.668 1.00 55.97 86 THR A O 1
ATOM 687 N N . GLY A 1 87 ? 25.682 -14.055 -25.684 1.00 54.72 87 GLY A N 1
ATOM 688 C CA . GLY A 1 87 ? 26.925 -14.357 -24.971 1.00 54.72 87 GLY A CA 1
ATOM 689 C C . GLY A 1 87 ? 26.692 -15.166 -23.703 1.00 54.72 87 GLY A C 1
ATOM 690 O O . GLY A 1 87 ? 26.366 -14.566 -22.685 1.00 54.72 87 GLY A O 1
ATOM 691 N N . ASP A 1 88 ? 26.893 -16.481 -23.853 1.00 44.03 88 ASP A N 1
ATOM 692 C CA . ASP A 1 88 ? 27.169 -17.553 -22.873 1.00 44.03 88 ASP A CA 1
ATOM 693 C C . ASP A 1 88 ? 26.179 -17.846 -21.727 1.00 44.03 88 ASP A C 1
ATOM 695 O O . ASP A 1 88 ? 26.066 -17.059 -20.760 1.00 44.03 88 ASP A O 1
#

Secondary structure (DSSP, 8-state):
--HHHHHHHHHHHHHHHHHHHHHHHHHHHS-HHHHHHTT--HHHHHHHHHHHHHHHHHHHHHHHHHHHTHHHHHHHHTTT--TTSS--

Foldseek 3Di:
DPVVVVVVVVCVLCVLVVVLVVQLVVLVPDDPVVCVVVVHDSVVSNCVSVVVNVVSVVVVVVVVVCCVPVVVVVVCVVVVNCVPVPDD

pLDDT: mean 79.35, std 8.66, range [44.03, 88.06]

Sequence (88 aa):
MNVLSAVAFWIVVLSPFAFNLAAFLDITRTPSWVWALTGRERVLWMSVIGGTSFLYIIGSLVACFYFATAGRELRRAARGNFRDFTGD

Mean predicted aligned error: 10.08 Å